Protein AF-A0A3C1EPH9-F1 (afdb_monomer)

Solvent-accessible surface area (backbone atoms only — not comparable to full-atom values): 6614 Å² total; per-residue (Å²): 134,84,78,83,72,82,82,83,79,85,86,79,58,67,47,64,34,91,86,79,62,53,73,43,77,53,80,91,59,77,86,63,61,46,35,92,87,78,64,47,73,52,82,51,62,32,87,90,77,71,41,77,42,61,72,45,70,49,76,48,63,92,49,97,90,42,81,47,76,48,77,45,72,44,58,44,31,92,86,78,63,44,75,65,55,78,83,78,80,74,92,79,80,84,132

Secondary structure (DSSP, 8-state):
----PPP------EEEPTTT--EEE--SS---SB-TTT-PBPPPB-TTT-PBPPEEEEEE-SSTT--EEEEEE-SB-TTT--BSS-----S----

Foldseek 3Di:
DDDDDPDDDDDWDWDADPPPRDTDTDPPDDDDQADPPPRHGDWDADPVPRHTWDKDWDWDDPDDPDIDIDIDTDCARPPPRDGPDDPPPPPDDDD

pLDDT: mean 72.47, std 13.61, range [34.22, 90.69]

Mean predicted aligned error: 12.51 Å

Sequence (95 aa):
MAKNKPVRYQLKVDVQCGACGTLTHLQGEDFPKFCPCCGAIMERYCLACQKRADMFFEEWWPEEGECVRTYTPAKRCSRCNALLEEPQEHPGYQH

Radius of gyration: 18.58 Å; Cα contacts (8 Å, |Δi|>4): 111; chains: 1; bounding box: 32×39×66 Å

Structure (mmCIF, N/CA/C/O backbone):
data_AF-A0A3C1EPH9-F1
#
_entry.id   AF-A0A3C1EPH9-F1
#
loop_
_atom_site.group_PDB
_atom_site.id
_atom_site.type_symbol
_atom_site.label_atom_id
_atom_site.label_alt_id
_atom_site.label_comp_id
_atom_site.label_asym_id
_atom_site.label_entity_id
_atom_site.label_seq_id
_atom_site.pdbx_PDB_ins_code
_atom_site.Cartn_x
_atom_site.Cartn_y
_atom_site.Cartn_z
_atom_site.occupancy
_atom_site.B_iso_or_equiv
_atom_site.auth_seq_id
_atom_site.auth_comp_id
_atom_site.auth_asym_id
_atom_site.auth_atom_id
_atom_site.pdbx_PDB_model_num
ATOM 1 N N . MET A 1 1 ? -9.755 27.683 38.165 1.00 46.81 1 MET A N 1
ATOM 2 C CA . MET A 1 1 ? -10.184 26.536 37.334 1.00 46.81 1 MET A CA 1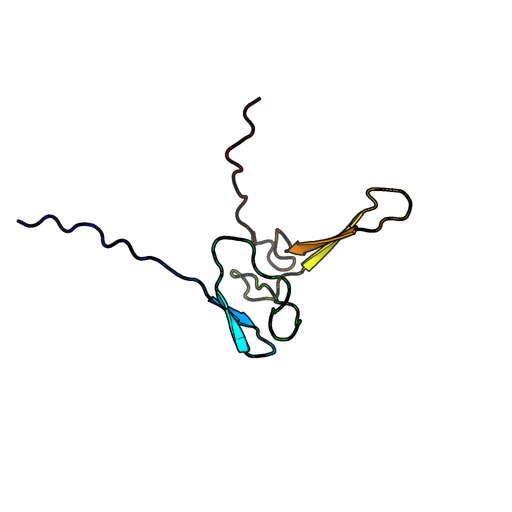
ATOM 3 C C . MET A 1 1 ? -9.283 26.470 36.108 1.00 46.81 1 MET A C 1
ATOM 5 O O . MET A 1 1 ? -9.407 27.312 35.226 1.00 46.81 1 MET A O 1
ATOM 9 N N . ALA A 1 2 ? -8.297 25.569 36.102 1.00 53.78 2 ALA A N 1
ATOM 10 C CA . ALA A 1 2 ? -7.370 25.428 34.981 1.00 53.78 2 ALA A CA 1
ATOM 11 C C . ALA A 1 2 ? -8.106 24.777 33.801 1.00 53.78 2 ALA A C 1
ATOM 13 O O . ALA A 1 2 ? -8.619 23.668 33.917 1.00 53.78 2 ALA A O 1
ATOM 14 N N . LYS A 1 3 ? -8.207 25.498 32.681 1.00 59.28 3 LYS A N 1
ATOM 15 C CA . LYS A 1 3 ? -8.783 24.990 31.433 1.00 59.28 3 LYS A CA 1
ATOM 16 C C . LYS A 1 3 ? -7.889 23.849 30.932 1.00 59.28 3 LYS A C 1
ATOM 18 O O . LYS A 1 3 ? -6.734 24.103 30.596 1.00 59.28 3 LYS A O 1
ATOM 23 N N . ASN A 1 4 ? -8.406 22.619 30.901 1.00 66.50 4 ASN A N 1
ATOM 24 C CA . ASN A 1 4 ? -7.730 21.467 30.300 1.00 66.50 4 ASN A CA 1
ATOM 25 C C . ASN A 1 4 ? -7.404 21.792 28.835 1.00 66.50 4 ASN A C 1
ATOM 27 O O . ASN A 1 4 ? -8.300 21.839 27.992 1.00 66.50 4 ASN A O 1
ATOM 31 N N . LYS A 1 5 ? -6.130 22.066 28.528 1.00 69.81 5 LYS A N 1
ATOM 32 C CA . LYS A 1 5 ? -5.670 22.152 27.138 1.00 69.81 5 LYS A CA 1
ATOM 33 C C . LYS A 1 5 ? -5.750 20.747 26.530 1.00 69.81 5 LYS A C 1
ATOM 35 O O . LYS A 1 5 ? -5.289 19.808 27.178 1.00 69.81 5 LYS A O 1
ATOM 40 N N . PRO A 1 6 ? -6.296 20.586 25.312 1.00 67.44 6 PRO A N 1
ATOM 41 C CA . PRO A 1 6 ? -6.301 19.293 24.646 1.00 67.44 6 PRO A CA 1
ATOM 42 C C . PRO A 1 6 ? -4.855 18.840 24.431 1.00 67.44 6 PRO A C 1
ATOM 44 O O . PRO A 1 6 ? -4.043 19.569 23.853 1.00 67.44 6 PRO A O 1
ATOM 47 N N . VAL A 1 7 ? -4.530 17.651 24.936 1.00 78.19 7 VAL A N 1
ATOM 48 C CA . VAL A 1 7 ? -3.223 17.022 24.740 1.00 78.19 7 VAL A CA 1
ATOM 49 C C . VAL A 1 7 ? -3.089 16.706 23.253 1.00 78.19 7 VAL A C 1
ATOM 51 O O . VAL A 1 7 ? -3.899 15.970 22.693 1.00 78.19 7 VAL A O 1
ATOM 54 N N . ARG A 1 8 ? -2.095 17.303 22.589 1.00 75.75 8 ARG A N 1
ATOM 55 C CA . ARG A 1 8 ? -1.752 16.958 21.206 1.00 75.75 8 ARG A CA 1
ATOM 56 C C . ARG A 1 8 ? -0.811 15.759 21.241 1.00 75.75 8 ARG A C 1
ATOM 58 O O . ARG A 1 8 ? 0.300 15.877 21.749 1.00 75.75 8 ARG A O 1
ATOM 65 N N . TYR A 1 9 ? -1.257 14.625 20.714 1.00 75.00 9 TYR A N 1
ATOM 66 C CA . TYR A 1 9 ? -0.426 13.435 20.542 1.00 75.00 9 TYR A CA 1
ATOM 67 C C . TYR A 1 9 ? 0.196 13.442 19.146 1.00 75.00 9 TYR A C 1
ATOM 69 O O . TYR A 1 9 ? -0.493 13.718 18.165 1.00 75.00 9 TYR A O 1
ATOM 77 N N . GLN A 1 10 ? 1.488 13.128 19.052 1.00 66.50 10 GLN A N 1
ATOM 78 C CA . GLN A 1 10 ? 2.144 12.853 17.776 1.00 66.50 10 GLN A CA 1
ATOM 79 C C . GLN A 1 10 ? 2.138 11.336 17.557 1.00 66.50 10 GLN A C 1
ATOM 81 O O . GLN A 1 10 ? 2.892 10.612 18.203 1.00 66.50 10 GLN A O 1
ATOM 86 N N . LEU A 1 11 ? 1.254 10.855 16.681 1.00 62.91 11 LEU A N 1
ATOM 87 C CA . LEU A 1 11 ? 1.221 9.454 16.259 1.00 62.91 11 LEU A CA 1
ATOM 88 C C . LEU A 1 11 ? 2.336 9.214 15.236 1.00 62.91 11 LEU A C 1
ATOM 90 O O . LEU A 1 11 ? 2.410 9.911 14.226 1.00 62.91 11 LEU A O 1
ATOM 94 N N . LYS A 1 12 ? 3.200 8.232 15.504 1.00 63.41 12 LYS A N 1
ATOM 95 C CA . LYS A 1 12 ? 4.154 7.688 14.532 1.00 63.41 12 LYS A CA 1
ATOM 96 C C . LYS A 1 12 ? 3.652 6.313 14.109 1.00 63.41 12 LYS A C 1
ATOM 98 O O . LYS A 1 12 ? 3.315 5.505 14.973 1.00 63.41 12 LYS A O 1
ATOM 103 N N . VAL A 1 13 ? 3.551 6.085 12.803 1.00 69.62 13 VAL A N 1
ATOM 104 C CA . VAL A 1 13 ? 3.116 4.805 12.237 1.00 69.62 13 VAL A CA 1
ATOM 105 C C . VAL A 1 13 ? 4.338 4.097 11.672 1.00 69.62 13 VAL A C 1
ATOM 107 O O . VAL A 1 13 ? 4.982 4.597 10.748 1.00 69.62 13 VAL A O 1
ATOM 110 N N . ASP A 1 14 ? 4.626 2.926 12.230 1.00 75.81 14 ASP A N 1
ATOM 111 C CA . ASP A 1 14 ? 5.735 2.082 11.807 1.00 75.81 14 ASP A CA 1
ATOM 112 C C . ASP A 1 14 ? 5.192 0.911 11.000 1.00 75.81 14 ASP A C 1
ATOM 114 O O . ASP A 1 14 ? 4.229 0.250 11.394 1.00 75.81 14 ASP A O 1
ATOM 118 N N . VAL A 1 15 ? 5.816 0.649 9.858 1.00 76.38 15 VAL A N 1
ATOM 119 C CA . VAL A 1 15 ? 5.461 -0.470 8.991 1.00 76.38 15 VAL A CA 1
ATOM 120 C C . VAL A 1 15 ? 6.443 -1.601 9.229 1.00 76.38 15 VAL A C 1
ATOM 122 O O . VAL A 1 15 ? 7.648 -1.436 9.051 1.00 76.38 15 VAL A O 1
ATOM 125 N N . GLN A 1 16 ? 5.927 -2.769 9.594 1.00 79.62 16 GLN A N 1
ATOM 126 C CA . GLN A 1 16 ? 6.732 -3.971 9.752 1.00 79.62 16 GLN A CA 1
ATOM 127 C C . GLN A 1 16 ? 6.763 -4.787 8.460 1.00 79.62 16 GLN A C 1
ATOM 129 O O . GLN A 1 16 ? 5.722 -5.102 7.884 1.00 79.62 16 GLN A O 1
ATOM 134 N N . CYS A 1 17 ? 7.957 -5.175 8.016 1.00 80.25 17 CYS A N 1
ATOM 135 C CA . CYS A 1 17 ? 8.107 -6.132 6.929 1.00 80.25 17 CYS A CA 1
ATOM 136 C C . CYS A 1 17 ? 7.701 -7.535 7.391 1.00 80.25 17 CYS A C 1
ATOM 138 O O . CYS A 1 17 ? 8.299 -8.080 8.316 1.00 80.25 17 CYS A O 1
ATOM 140 N N . GLY A 1 18 ? 6.742 -8.156 6.701 1.00 76.75 18 GLY A N 1
ATOM 141 C CA . GLY A 1 18 ? 6.324 -9.533 6.984 1.00 76.75 18 GLY A CA 1
ATOM 142 C C . GLY A 1 18 ? 7.380 -10.603 6.669 1.00 76.75 18 GLY A C 1
ATOM 143 O O . GLY A 1 18 ? 7.242 -11.727 7.136 1.00 76.75 18 GLY A O 1
ATOM 144 N N . ALA A 1 19 ? 8.427 -10.273 5.900 1.00 82.12 19 ALA A N 1
ATOM 145 C CA . ALA A 1 19 ? 9.480 -11.216 5.517 1.00 82.12 19 ALA A CA 1
ATOM 146 C C . ALA A 1 19 ? 10.675 -11.210 6.485 1.00 82.12 19 ALA A C 1
ATOM 148 O O . ALA A 1 19 ? 11.069 -12.261 6.978 1.00 82.12 19 ALA A O 1
ATOM 149 N N . CYS A 1 20 ? 11.259 -10.038 6.763 1.00 85.69 20 CYS A N 1
ATOM 150 C CA . CYS A 1 20 ? 12.452 -9.917 7.616 1.00 85.69 20 CYS A CA 1
ATOM 151 C C . CYS A 1 20 ? 12.184 -9.284 8.989 1.00 85.69 20 CYS A C 1
ATOM 153 O O . CYS A 1 20 ? 13.104 -9.154 9.791 1.00 85.69 20 CYS A O 1
ATOM 155 N N . GLY A 1 21 ? 10.951 -8.848 9.267 1.00 80.69 21 GLY A N 1
ATOM 156 C CA . GLY A 1 21 ? 10.569 -8.246 10.545 1.00 80.69 21 GLY A CA 1
ATOM 157 C C . GLY A 1 21 ? 11.048 -6.808 10.761 1.00 80.69 21 GLY A C 1
ATOM 158 O O . GLY A 1 21 ? 10.702 -6.220 11.784 1.00 80.69 21 GLY A O 1
ATOM 159 N N . THR A 1 22 ? 11.805 -6.222 9.826 1.00 84.19 22 THR A N 1
ATOM 160 C CA . THR A 1 22 ? 12.296 -4.839 9.925 1.00 84.19 22 THR A CA 1
ATOM 161 C C . THR A 1 22 ? 11.145 -3.845 10.029 1.00 84.19 22 THR A C 1
ATOM 163 O O . THR A 1 22 ? 10.202 -3.896 9.238 1.00 84.19 22 THR A O 1
ATOM 166 N N . LEU A 1 23 ? 11.265 -2.910 10.972 1.00 81.38 23 LEU A N 1
ATOM 167 C CA . LEU A 1 23 ? 10.363 -1.774 11.130 1.00 81.38 23 LEU A CA 1
ATOM 168 C C . LEU A 1 23 ? 10.866 -0.589 10.303 1.00 81.38 23 LEU A C 1
ATOM 170 O O . LEU A 1 23 ? 12.042 -0.236 10.362 1.00 81.38 23 LEU A O 1
ATOM 174 N N . THR A 1 24 ? 9.971 0.015 9.528 1.00 77.81 24 THR A N 1
ATOM 175 C CA . THR A 1 24 ? 10.237 1.201 8.709 1.00 77.81 24 THR A CA 1
ATOM 176 C C . THR A 1 24 ? 9.320 2.327 9.169 1.00 77.81 24 THR A C 1
ATOM 178 O O . THR A 1 24 ? 8.099 2.181 9.139 1.00 77.81 24 THR A O 1
ATOM 181 N N . HIS A 1 25 ? 9.903 3.441 9.607 1.00 74.19 25 HIS A N 1
ATOM 182 C CA . HIS A 1 25 ? 9.155 4.621 10.038 1.00 74.19 25 HIS A CA 1
ATOM 183 C C . HIS A 1 25 ? 8.616 5.377 8.819 1.00 74.19 25 HIS A C 1
ATOM 185 O O . HIS A 1 25 ? 9.403 5.822 7.982 1.00 74.19 25 HIS A O 1
ATOM 191 N N . LEU A 1 26 ? 7.297 5.569 8.731 1.00 69.12 26 LEU A N 1
ATOM 192 C CA . LEU A 1 26 ? 6.708 6.429 7.703 1.00 69.12 26 LEU A CA 1
ATOM 193 C C . LEU A 1 26 ? 6.818 7.891 8.141 1.00 69.12 26 LEU A C 1
ATOM 195 O O . LEU A 1 26 ? 6.116 8.333 9.052 1.00 69.12 26 LEU A O 1
ATOM 199 N N . GLN A 1 27 ? 7.694 8.658 7.493 1.00 58.72 27 GLN A N 1
ATOM 200 C CA . GLN A 1 27 ? 7.740 10.112 7.654 1.00 58.72 27 GLN A CA 1
ATOM 201 C C . GLN A 1 27 ? 6.837 10.778 6.614 1.00 58.72 27 GLN A C 1
ATOM 203 O O . GLN A 1 27 ? 7.318 11.357 5.653 1.00 58.72 27 GLN A O 1
ATOM 208 N N . GLY A 1 28 ? 5.519 10.674 6.800 1.00 57.84 28 GLY A N 1
ATOM 209 C CA . GLY A 1 28 ? 4.533 11.491 6.079 1.00 57.84 28 GLY A CA 1
ATOM 210 C C . GLY A 1 28 ? 4.344 11.223 4.581 1.00 57.84 28 GLY A C 1
ATOM 211 O O . GLY A 1 28 ? 3.360 11.711 4.038 1.00 57.84 28 GLY A O 1
ATOM 212 N N . GLU A 1 29 ? 5.202 10.436 3.932 1.00 55.19 29 GLU A N 1
ATOM 213 C CA . GLU A 1 29 ? 5.117 10.146 2.497 1.00 55.19 29 GLU A CA 1
ATOM 214 C C . GLU A 1 29 ? 5.099 8.639 2.208 1.00 55.19 29 GLU A C 1
ATOM 216 O O . GLU A 1 29 ? 5.645 7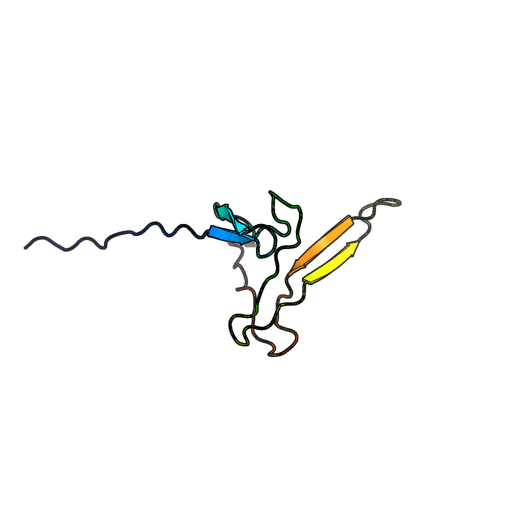.837 2.968 1.00 55.19 29 GLU A O 1
ATOM 221 N N . ASP A 1 30 ? 4.368 8.316 1.139 1.00 63.75 30 ASP A N 1
ATOM 222 C CA . ASP A 1 30 ? 4.020 7.036 0.514 1.00 63.75 30 ASP A CA 1
ATOM 223 C C . ASP A 1 30 ? 4.507 5.728 1.161 1.00 63.75 30 ASP A C 1
ATOM 225 O O . ASP A 1 30 ? 5.688 5.484 1.405 1.00 63.75 30 ASP A O 1
ATOM 229 N N . PHE A 1 31 ? 3.562 4.797 1.340 1.00 69.12 31 PHE A N 1
ATOM 230 C CA . PHE A 1 31 ? 3.838 3.451 1.842 1.00 69.12 31 PHE A CA 1
ATOM 231 C C . PHE A 1 31 ? 4.932 2.755 1.000 1.00 69.12 31 PHE A C 1
ATOM 233 O O . PHE A 1 31 ? 4.762 2.610 -0.218 1.00 69.12 31 PHE A O 1
ATOM 240 N N . PRO A 1 32 ? 6.040 2.286 1.610 1.00 73.06 32 PRO A N 1
ATOM 241 C CA . PRO A 1 32 ? 7.167 1.737 0.876 1.00 73.06 32 PRO A CA 1
ATOM 242 C C . PRO A 1 32 ? 6.743 0.451 0.177 1.00 73.06 32 PRO A C 1
ATOM 244 O O . PRO A 1 32 ? 6.261 -0.485 0.809 1.00 73.06 32 PRO A O 1
ATOM 247 N N . LYS A 1 33 ? 6.949 0.391 -1.142 1.00 73.75 33 LYS A N 1
ATOM 248 C CA . LYS A 1 33 ? 6.615 -0.785 -1.967 1.00 73.75 33 LYS A CA 1
ATOM 249 C C . LYS A 1 33 ? 7.495 -1.991 -1.650 1.00 73.75 33 LYS A C 1
ATOM 251 O O . LYS A 1 33 ? 7.044 -3.129 -1.748 1.00 73.75 33 LYS A O 1
ATOM 256 N N . PHE A 1 34 ? 8.743 -1.738 -1.270 1.00 79.75 34 PHE A N 1
ATOM 257 C CA . PHE A 1 34 ? 9.734 -2.757 -0.954 1.00 79.75 34 PHE A CA 1
ATOM 258 C C . PHE A 1 34 ? 10.331 -2.486 0.418 1.00 79.75 34 PHE A C 1
ATOM 260 O O . PHE A 1 34 ? 10.531 -1.336 0.809 1.00 79.75 34 PHE A O 1
ATOM 267 N N . CYS A 1 35 ? 10.635 -3.554 1.144 1.00 81.94 35 CYS A N 1
ATOM 268 C CA . CYS A 1 35 ? 11.349 -3.458 2.398 1.00 81.94 35 CYS A CA 1
ATOM 269 C C . CYS A 1 35 ? 12.773 -2.938 2.138 1.00 81.94 35 CYS A C 1
ATOM 271 O O . CYS A 1 35 ? 13.515 -3.585 1.396 1.00 81.94 35 CYS A O 1
ATOM 273 N N . PRO A 1 36 ? 13.205 -1.845 2.792 1.00 80.06 36 PRO A N 1
ATOM 274 C CA . PRO A 1 36 ? 14.547 -1.297 2.598 1.00 80.06 36 PRO A CA 1
ATOM 275 C C . PRO A 1 36 ? 15.659 -2.215 3.131 1.00 80.06 36 PRO A C 1
ATOM 277 O O . PRO A 1 36 ? 16.819 -2.033 2.782 1.00 80.06 36 PRO A O 1
ATOM 280 N N . CYS A 1 37 ? 15.325 -3.196 3.976 1.00 83.00 37 CYS A N 1
ATOM 281 C CA . CYS A 1 37 ? 16.297 -4.130 4.540 1.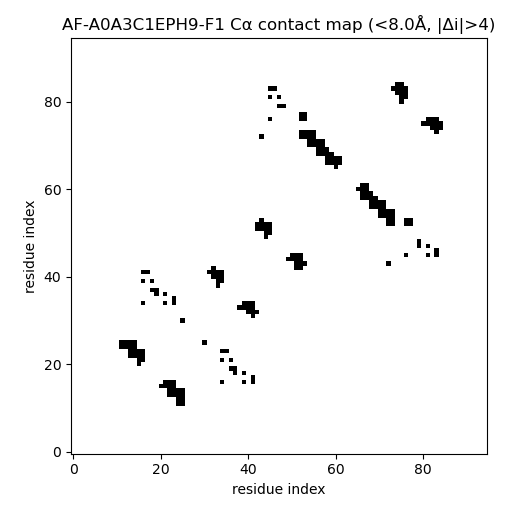00 83.00 37 CYS A CA 1
ATOM 282 C C . CYS A 1 37 ? 16.494 -5.384 3.679 1.00 83.00 37 CYS A C 1
ATOM 284 O O . CYS A 1 37 ? 17.631 -5.761 3.416 1.00 83.00 37 CYS A O 1
ATOM 286 N N . CYS A 1 38 ? 15.412 -6.039 3.246 1.00 85.00 38 CYS A N 1
ATOM 287 C CA . CYS A 1 38 ? 15.500 -7.330 2.550 1.00 85.00 38 CYS A CA 1
ATOM 288 C C . CYS A 1 38 ? 15.029 -7.305 1.090 1.00 85.00 38 CYS A C 1
ATOM 290 O O . CYS A 1 38 ? 15.084 -8.332 0.421 1.00 85.00 38 CYS A O 1
ATOM 292 N N . GLY A 1 39 ? 14.515 -6.175 0.597 1.00 81.75 39 GLY A N 1
ATOM 293 C CA . GLY A 1 39 ? 13.976 -6.055 -0.761 1.00 81.75 39 GLY A CA 1
ATOM 294 C C . GLY A 1 39 ? 12.646 -6.782 -0.994 1.00 81.75 39 GLY A C 1
ATOM 295 O O . GLY A 1 39 ? 12.118 -6.729 -2.102 1.00 81.75 39 GLY A O 1
ATOM 296 N N . ALA A 1 40 ? 12.073 -7.441 0.020 1.00 80.00 40 ALA A N 1
ATOM 297 C CA . ALA A 1 40 ? 10.775 -8.097 -0.107 1.00 80.00 40 ALA A CA 1
ATOM 298 C C . ALA A 1 40 ? 9.666 -7.082 -0.410 1.00 80.00 40 ALA A C 1
ATOM 300 O O . ALA A 1 40 ? 9.667 -5.968 0.120 1.00 80.00 40 ALA A O 1
ATOM 301 N N . ILE A 1 41 ? 8.698 -7.485 -1.232 1.00 76.06 41 ILE A N 1
ATOM 302 C CA . ILE A 1 41 ? 7.523 -6.665 -1.536 1.00 76.06 41 ILE A CA 1
ATOM 303 C C . ILE A 1 41 ? 6.695 -6.493 -0.263 1.00 76.06 41 ILE A C 1
ATOM 305 O O . ILE A 1 41 ? 6.355 -7.465 0.413 1.00 76.06 41 ILE A O 1
ATOM 309 N N . MET A 1 42 ? 6.354 -5.248 0.046 1.00 75.56 42 MET A N 1
ATOM 310 C CA . MET A 1 42 ? 5.444 -4.919 1.131 1.00 75.56 42 MET A CA 1
ATOM 311 C C . MET A 1 42 ? 4.013 -5.091 0.632 1.00 75.56 42 MET A C 1
ATOM 313 O O . MET A 1 42 ? 3.598 -4.491 -0.359 1.00 75.56 42 MET A O 1
ATOM 317 N N . GLU A 1 43 ? 3.255 -5.945 1.308 1.00 73.12 43 GLU A N 1
ATOM 318 C CA . GLU A 1 43 ? 1.889 -6.264 0.915 1.00 73.12 43 GLU A CA 1
ATOM 319 C C . GLU A 1 43 ? 0.893 -5.373 1.652 1.00 73.12 43 GLU A C 1
ATOM 321 O O . GLU A 1 43 ? 0.982 -5.173 2.864 1.00 73.12 43 GLU A O 1
ATOM 326 N N . ARG A 1 44 ? -0.097 -4.864 0.919 1.00 73.88 44 ARG A N 1
ATOM 327 C CA . ARG A 1 44 ? -1.220 -4.121 1.488 1.00 73.88 44 ARG A CA 1
ATOM 328 C C . ARG A 1 44 ? -2.399 -5.065 1.701 1.00 73.88 44 ARG A C 1
ATOM 330 O O . ARG A 1 44 ? -2.614 -5.988 0.919 1.00 73.88 44 ARG A O 1
ATOM 337 N N . TYR A 1 45 ? -3.189 -4.820 2.740 1.00 77.44 45 TYR A N 1
ATOM 338 C CA . TYR A 1 45 ? -4.386 -5.599 3.057 1.00 77.44 45 TYR A CA 1
ATOM 339 C C . TYR A 1 45 ? -5.615 -4.691 3.057 1.00 77.44 45 TYR A C 1
ATOM 341 O O . TYR A 1 45 ? -5.557 -3.537 3.478 1.00 77.44 45 TYR A O 1
ATOM 349 N N . CYS A 1 46 ? -6.743 -5.213 2.583 1.00 79.88 46 CYS A N 1
ATOM 350 C CA . CYS A 1 46 ? -8.028 -4.543 2.696 1.00 79.88 46 CYS A CA 1
ATOM 351 C C . CYS A 1 46 ? -8.490 -4.578 4.153 1.00 79.88 46 CYS A C 1
ATOM 353 O O . CYS A 1 46 ? -8.709 -5.658 4.688 1.00 79.88 46 CYS A O 1
ATOM 355 N N . LEU A 1 47 ? -8.705 -3.425 4.785 1.00 81.94 47 LEU A N 1
ATOM 356 C CA . LEU A 1 47 ? -9.155 -3.383 6.182 1.00 81.94 47 LEU A CA 1
ATOM 357 C C . LEU A 1 47 ? -10.588 -3.909 6.371 1.00 81.94 47 LEU A C 1
ATOM 359 O O . LEU A 1 47 ? -10.916 -4.409 7.441 1.00 81.94 47 LEU A O 1
ATOM 363 N N . ALA A 1 48 ? -11.423 -3.859 5.326 1.00 84.44 48 ALA A N 1
ATOM 364 C CA . ALA A 1 48 ? -12.801 -4.343 5.390 1.00 84.44 48 ALA A CA 1
ATOM 365 C C . ALA A 1 48 ? -12.900 -5.879 5.387 1.00 84.44 48 ALA A C 1
ATOM 367 O O . ALA A 1 48 ? -13.682 -6.445 6.142 1.00 84.44 48 ALA A O 1
ATOM 368 N N . CYS A 1 49 ? -12.125 -6.567 4.538 1.00 88.38 49 CYS A N 1
ATOM 369 C CA . CYS A 1 49 ? -12.188 -8.033 4.415 1.00 88.38 49 CYS A CA 1
ATOM 370 C C . CYS A 1 49 ? -10.923 -8.769 4.886 1.00 88.38 49 CYS A C 1
ATOM 372 O O . CYS A 1 49 ? -10.874 -9.998 4.835 1.00 88.38 49 CYS A O 1
ATOM 374 N N . GLN A 1 50 ? -9.896 -8.030 5.313 1.00 83.19 50 GLN A N 1
ATOM 375 C CA . GLN A 1 50 ? -8.595 -8.526 5.783 1.00 83.19 50 GLN A CA 1
ATOM 376 C C . GLN A 1 50 ? -7.880 -9.443 4.781 1.00 83.19 50 GLN A C 1
ATOM 378 O O . GLN A 1 50 ? -7.039 -10.265 5.141 1.00 83.19 50 GLN A O 1
ATOM 383 N N . LYS A 1 51 ? -8.216 -9.327 3.493 1.00 82.25 51 LYS A N 1
ATOM 384 C CA . LYS A 1 51 ? -7.533 -10.035 2.409 1.00 82.25 51 LYS A CA 1
ATOM 385 C C . LYS A 1 51 ? -6.496 -9.126 1.770 1.00 82.25 51 LYS A C 1
ATOM 387 O O . LYS A 1 51 ? -6.670 -7.908 1.744 1.00 82.25 51 LYS A O 1
ATOM 392 N N . ARG A 1 52 ? -5.436 -9.737 1.241 1.00 79.12 52 ARG A N 1
ATOM 393 C CA . ARG A 1 52 ? -4.395 -9.043 0.483 1.00 79.12 52 ARG A CA 1
ATOM 394 C C . ARG A 1 52 ? -5.034 -8.221 -0.640 1.00 79.12 52 ARG A C 1
ATOM 396 O O . ARG A 1 52 ? -5.883 -8.732 -1.371 1.00 79.12 52 ARG A O 1
ATOM 403 N N . ALA A 1 53 ? -4.658 -6.952 -0.714 1.00 79.00 53 ALA A N 1
ATOM 404 C CA . ALA A 1 53 ? -5.009 -6.062 -1.802 1.00 79.00 53 ALA A CA 1
ATOM 405 C C . ALA A 1 53 ? -4.084 -6.334 -2.989 1.00 79.00 53 ALA A C 1
ATOM 407 O O . ALA A 1 53 ? -2.879 -6.537 -2.812 1.00 79.00 53 ALA A O 1
ATOM 408 N N . ASP A 1 54 ? -4.658 -6.337 -4.186 1.00 76.12 54 ASP A N 1
ATOM 409 C CA . ASP A 1 54 ? -3.879 -6.493 -5.406 1.00 76.12 54 ASP A CA 1
ATOM 410 C C . ASP A 1 54 ? -3.015 -5.247 -5.644 1.00 76.12 54 ASP A C 1
ATOM 412 O O . ASP A 1 54 ? -3.374 -4.123 -5.279 1.00 76.12 54 ASP A O 1
ATOM 416 N N . MET A 1 55 ? -1.855 -5.468 -6.255 1.00 71.94 55 MET A N 1
ATOM 417 C CA . MET A 1 55 ? -0.980 -4.416 -6.758 1.00 71.94 55 MET A CA 1
ATOM 418 C C . MET A 1 55 ? -1.048 -4.473 -8.275 1.00 71.94 55 MET A C 1
ATOM 420 O O . MET A 1 55 ? -0.861 -5.543 -8.859 1.00 71.94 55 MET A O 1
ATOM 424 N N . PHE A 1 56 ? -1.297 -3.334 -8.904 1.00 70.69 56 PHE A N 1
ATOM 425 C CA . PHE A 1 56 ? -1.252 -3.221 -10.351 1.00 70.69 56 PHE A CA 1
ATOM 426 C C . PHE A 1 56 ? 0.067 -2.583 -10.765 1.00 70.69 56 PHE A C 1
ATOM 428 O O . PHE A 1 56 ? 0.733 -1.902 -9.980 1.00 70.69 56 PHE A O 1
ATOM 435 N N . PHE A 1 57 ? 0.472 -2.851 -11.998 1.00 71.69 57 PHE A N 1
ATOM 436 C CA . PHE A 1 57 ? 1.541 -2.106 -12.629 1.00 71.69 57 PHE A CA 1
ATOM 437 C C . PHE A 1 57 ? 0.988 -1.463 -13.889 1.00 71.69 57 PHE A C 1
ATOM 439 O O . PHE A 1 57 ? 0.250 -2.100 -14.639 1.00 71.69 57 PHE A O 1
ATOM 446 N N . GLU A 1 58 ? 1.347 -0.209 -14.093 1.00 72.31 58 GLU A N 1
ATOM 447 C CA . GLU A 1 58 ? 1.164 0.481 -15.354 1.00 72.31 58 GLU A CA 1
ATOM 448 C C . GLU A 1 58 ? 2.518 0.501 -16.054 1.00 72.31 58 GLU A C 1
ATOM 450 O O . GLU A 1 58 ? 3.551 0.827 -15.464 1.00 72.31 58 GLU A O 1
ATOM 455 N N . GLU A 1 59 ? 2.508 0.063 -17.305 1.00 81.81 59 GLU A N 1
ATOM 456 C CA . GLU A 1 59 ? 3.665 0.082 -18.183 1.00 81.81 59 GLU A CA 1
ATOM 457 C C . GLU A 1 59 ? 3.377 1.094 -19.283 1.00 81.81 59 GLU A C 1
ATOM 459 O O . GLU A 1 59 ? 2.325 1.038 -19.925 1.00 81.81 59 GLU A O 1
ATOM 464 N N . TRP A 1 60 ? 4.276 2.056 -19.454 1.00 79.25 60 TRP A N 1
ATOM 465 C CA . TRP A 1 60 ? 4.135 3.096 -20.461 1.00 79.25 60 TRP A CA 1
ATOM 466 C C . TRP A 1 60 ? 5.502 3.483 -21.026 1.00 79.25 60 TRP A C 1
ATOM 468 O O . TRP A 1 60 ? 6.535 3.298 -20.378 1.00 79.25 60 TRP A O 1
ATOM 478 N N . TRP A 1 61 ? 5.491 3.999 -22.255 1.00 90.69 61 TRP A N 1
ATOM 479 C CA . TRP A 1 61 ? 6.684 4.426 -22.983 1.00 90.69 61 TRP A CA 1
ATOM 480 C C . TRP A 1 61 ? 6.676 5.952 -23.115 1.00 90.69 61 TRP A C 1
ATOM 482 O O . TRP A 1 61 ? 5.881 6.468 -23.905 1.00 90.69 61 TRP A O 1
ATOM 492 N N . PRO A 1 62 ? 7.495 6.681 -22.331 1.00 84.38 62 PRO A N 1
ATOM 493 C CA . PRO A 1 62 ? 7.635 8.129 -22.471 1.00 84.38 62 PRO A CA 1
ATOM 494 C C . PRO A 1 62 ? 8.256 8.506 -23.814 1.00 84.38 62 PRO A C 1
ATOM 496 O O . PRO A 1 62 ? 7.791 9.426 -24.483 1.00 84.38 62 PRO A O 1
ATOM 499 N N . GLU A 1 63 ? 9.287 7.759 -24.203 1.00 90.44 63 GLU A N 1
ATOM 500 C CA . GLU A 1 63 ? 10.067 7.945 -25.419 1.00 90.44 63 GLU A CA 1
ATOM 501 C C . GLU A 1 63 ? 10.294 6.598 -26.122 1.00 90.44 63 GLU A C 1
ATOM 503 O O . GLU A 1 63 ? 10.084 5.516 -25.559 1.00 90.44 63 GLU A O 1
ATOM 508 N N . GLU A 1 64 ? 10.716 6.648 -27.385 1.00 79.06 64 GLU A N 1
ATOM 509 C CA . GLU A 1 64 ?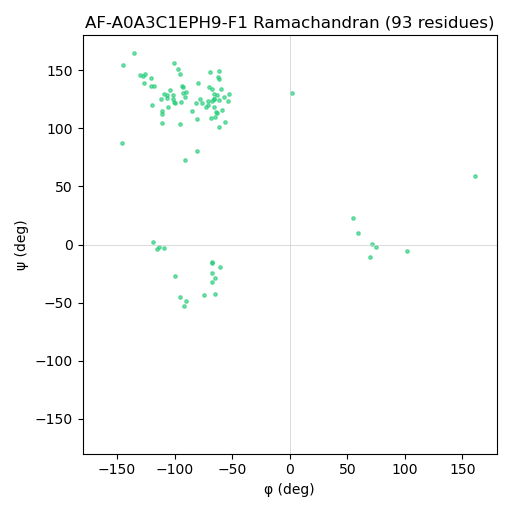 10.978 5.454 -28.184 1.00 79.06 64 GLU A CA 1
ATOM 510 C C . GLU A 1 64 ? 12.206 4.707 -27.633 1.00 79.06 64 GLU A C 1
ATOM 512 O O . GLU A 1 64 ? 13.340 5.167 -27.731 1.00 79.06 64 GLU A O 1
ATOM 517 N N . GLY A 1 65 ? 11.970 3.544 -27.019 1.00 82.31 65 GLY A N 1
ATOM 518 C CA . GLY A 1 65 ? 13.010 2.732 -26.375 1.00 82.31 65 GLY A CA 1
ATOM 519 C C . GLY A 1 65 ? 13.062 2.841 -24.848 1.00 82.31 65 GLY A C 1
ATOM 520 O O . GLY A 1 65 ? 13.776 2.061 -24.218 1.00 82.31 65 GLY A O 1
ATOM 521 N N . GLU A 1 66 ? 12.267 3.721 -24.238 1.00 80.38 66 GLU A N 1
ATOM 522 C CA . GLU A 1 66 ? 12.149 3.817 -22.782 1.00 80.38 66 GLU A CA 1
ATOM 523 C C . GLU A 1 66 ? 10.899 3.095 -22.286 1.00 80.38 66 GLU A C 1
ATOM 525 O O . GLU A 1 66 ? 9.792 3.446 -22.668 1.00 80.38 66 GLU A O 1
ATOM 530 N N . CYS A 1 67 ? 11.054 2.106 -21.405 1.00 83.31 67 CYS A N 1
ATOM 531 C CA . CYS A 1 67 ? 9.928 1.444 -20.748 1.00 83.31 67 CYS A CA 1
ATOM 532 C C . CYS A 1 67 ? 9.924 1.805 -19.262 1.00 83.31 67 CYS A C 1
ATOM 534 O O . CYS A 1 67 ? 10.838 1.430 -18.521 1.00 83.31 67 CYS A O 1
ATOM 536 N N . VAL A 1 68 ? 8.891 2.523 -18.820 1.00 79.88 68 VAL A N 1
ATOM 537 C CA . VAL A 1 68 ? 8.709 2.882 -17.414 1.00 79.88 68 VAL A CA 1
ATOM 538 C C . VAL A 1 68 ? 7.585 2.040 -16.827 1.00 79.88 68 VAL A C 1
ATOM 540 O O . VAL A 1 68 ? 6.462 2.023 -17.330 1.00 79.88 68 VAL A O 1
ATOM 543 N N . ARG A 1 69 ? 7.888 1.357 -15.718 1.00 75.56 69 ARG A N 1
ATOM 544 C CA . ARG A 1 69 ? 6.922 0.551 -14.968 1.00 75.56 69 ARG A CA 1
ATOM 545 C C . ARG A 1 69 ? 6.630 1.188 -13.619 1.00 75.56 69 ARG A C 1
ATOM 547 O O . ARG A 1 69 ? 7.481 1.202 -12.727 1.00 75.56 69 ARG A O 1
ATOM 554 N N . THR A 1 70 ? 5.413 1.680 -13.442 1.00 69.50 70 THR A N 1
ATOM 555 C CA . THR A 1 70 ? 4.933 2.221 -12.170 1.00 69.50 70 THR A CA 1
ATOM 556 C C . THR A 1 70 ? 4.052 1.186 -11.483 1.00 69.50 70 THR A C 1
ATOM 558 O O . THR A 1 70 ? 3.092 0.677 -12.043 1.00 69.50 70 THR A O 1
ATOM 561 N N . TYR A 1 71 ? 4.378 0.840 -10.240 1.00 68.56 71 TYR A N 1
ATOM 562 C CA . TYR A 1 71 ? 3.518 -0.016 -9.418 1.00 68.56 71 TYR A CA 1
ATOM 563 C C . TYR A 1 71 ? 2.561 0.857 -8.617 1.00 68.56 71 TYR A C 1
ATOM 565 O O . TYR A 1 71 ?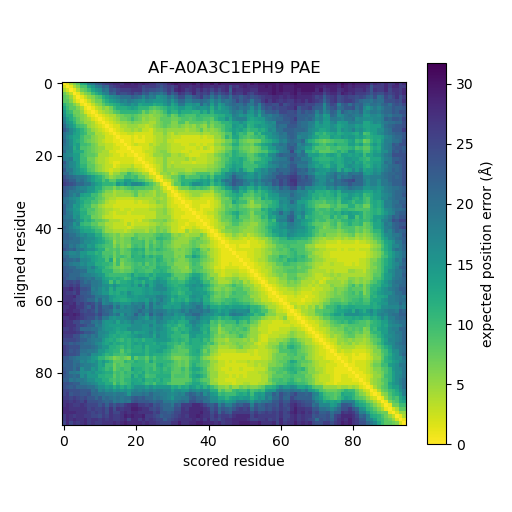 3.020 1.746 -7.899 1.00 68.56 71 TYR A O 1
ATOM 573 N N . THR A 1 72 ? 1.264 0.607 -8.690 1.00 69.06 72 THR A N 1
ATOM 574 C CA . THR A 1 72 ? 0.253 1.338 -7.921 1.00 69.06 72 THR A CA 1
ATOM 575 C C . THR A 1 72 ? -0.616 0.350 -7.144 1.00 69.06 72 THR A C 1
ATOM 577 O O . THR A 1 72 ? -0.946 -0.731 -7.644 1.00 69.06 72 THR A O 1
ATOM 580 N N . PRO A 1 73 ? -0.967 0.654 -5.883 1.00 68.00 73 PRO A N 1
ATOM 581 C CA . PRO A 1 73 ? -1.946 -0.145 -5.163 1.00 68.00 73 PRO A CA 1
ATOM 582 C C . PRO A 1 73 ? -3.297 -0.112 -5.877 1.00 68.00 73 PRO A C 1
ATOM 584 O O . PRO A 1 73 ? -3.677 0.896 -6.474 1.00 68.00 73 PRO A O 1
ATOM 587 N N . ALA A 1 74 ? -4.069 -1.192 -5.773 1.00 74.81 74 ALA A N 1
ATOM 588 C CA . ALA A 1 74 ? -5.464 -1.156 -6.178 1.00 74.81 74 ALA A CA 1
ATOM 589 C C . ALA A 1 74 ? -6.221 -0.060 -5.406 1.00 74.81 74 ALA A C 1
ATOM 591 O O . ALA A 1 74 ? -6.239 -0.065 -4.176 1.00 74.81 74 ALA A O 1
ATOM 592 N N . LYS A 1 75 ? -6.917 0.838 -6.116 1.00 81.38 75 LYS A N 1
ATOM 593 C CA . LYS A 1 75 ? -7.792 1.851 -5.487 1.00 81.38 75 LYS A CA 1
ATOM 594 C C . LYS A 1 75 ? -8.989 1.217 -4.768 1.00 81.38 75 LYS A C 1
ATOM 596 O O . LYS A 1 75 ? -9.517 1.771 -3.803 1.00 81.38 75 LYS A O 1
ATOM 601 N N . ARG A 1 76 ? -9.432 0.049 -5.244 1.00 83.94 76 ARG A N 1
ATOM 602 C CA . ARG A 1 76 ? -10.545 -0.732 -4.689 1.00 83.94 76 ARG A CA 1
ATOM 603 C C . ARG A 1 76 ? -10.140 -2.183 -4.493 1.00 83.94 76 ARG A C 1
ATOM 605 O O . ARG A 1 76 ? -9.393 -2.739 -5.291 1.00 83.94 76 ARG A O 1
ATOM 612 N N . CYS A 1 77 ? -10.666 -2.814 -3.450 1.00 84.88 77 CYS A N 1
ATOM 613 C CA . CYS A 1 77 ? -10.467 -4.238 -3.227 1.00 84.88 77 CYS A CA 1
ATOM 614 C C . CYS A 1 77 ? -11.185 -5.049 -4.313 1.00 84.88 77 CYS A C 1
ATOM 616 O O . CYS A 1 77 ? -12.403 -4.960 -4.435 1.00 84.88 77 CYS A O 1
ATOM 618 N N . SER A 1 78 ? -10.465 -5.907 -5.033 1.00 85.00 78 SER A N 1
ATOM 619 C CA . SER A 1 78 ? -11.033 -6.813 -6.046 1.00 85.00 78 SER A CA 1
ATOM 620 C C . SER A 1 78 ? -12.058 -7.812 -5.494 1.00 85.00 78 SER A C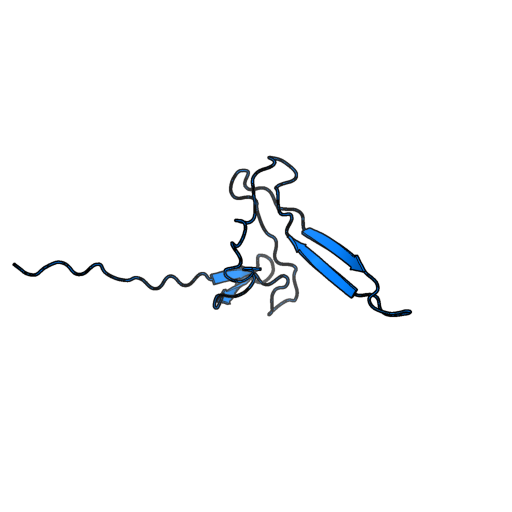 1
ATOM 622 O O . SER A 1 78 ? -12.852 -8.362 -6.249 1.00 85.00 78 SER A O 1
ATOM 624 N N . ARG A 1 79 ? -12.060 -8.049 -4.173 1.00 87.31 79 ARG A N 1
ATOM 625 C CA . ARG A 1 79 ? -12.940 -9.030 -3.516 1.00 87.31 79 ARG A CA 1
ATOM 626 C C . ARG A 1 79 ? -14.219 -8.429 -2.947 1.00 87.31 79 ARG A C 1
ATOM 628 O O . ARG A 1 79 ? -15.278 -9.024 -3.089 1.00 87.31 79 ARG A O 1
ATOM 635 N N . CYS A 1 80 ? -14.123 -7.293 -2.254 1.00 89.12 80 CYS A N 1
ATOM 636 C CA . CYS A 1 80 ? -15.268 -6.671 -1.572 1.00 89.12 80 CYS A CA 1
ATOM 637 C C . CYS A 1 80 ? -15.612 -5.269 -2.086 1.00 89.12 80 CYS A C 1
ATOM 639 O O . CYS A 1 80 ? -16.502 -4.623 -1.542 1.00 89.12 80 CYS A O 1
ATOM 641 N N . ASN A 1 81 ? -14.898 -4.779 -3.102 1.00 86.56 81 ASN A N 1
ATOM 642 C CA . ASN A 1 81 ? -15.079 -3.465 -3.722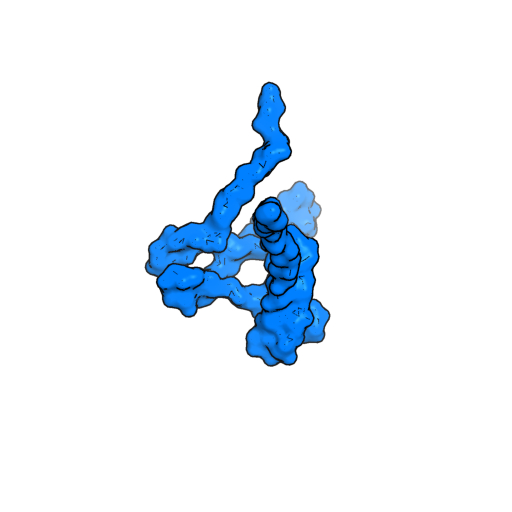 1.00 86.56 81 ASN A CA 1
ATOM 643 C C . ASN A 1 81 ? -14.917 -2.248 -2.781 1.00 86.56 81 ASN A C 1
ATOM 645 O O . ASN A 1 81 ? -15.196 -1.109 -3.171 1.00 86.56 81 ASN A O 1
ATOM 649 N N . ALA A 1 82 ? -14.437 -2.468 -1.552 1.00 85.44 82 ALA A N 1
ATOM 650 C CA . ALA A 1 82 ? -14.134 -1.407 -0.599 1.00 85.44 82 ALA A CA 1
ATOM 651 C C . ALA A 1 82 ? -13.039 -0.481 -1.145 1.00 85.44 82 ALA A C 1
ATOM 653 O O . ALA A 1 82 ? -12.088 -0.951 -1.777 1.00 85.44 82 ALA A O 1
ATOM 654 N N . LEU A 1 83 ? -13.169 0.822 -0.881 1.00 83.56 83 LEU A N 1
ATOM 655 C CA . LEU A 1 83 ? -12.115 1.801 -1.146 1.00 83.56 83 LEU A CA 1
ATOM 656 C C . LEU A 1 83 ? -10.893 1.464 -0.288 1.00 83.56 83 LEU A C 1
ATOM 658 O O . LEU A 1 83 ? -11.019 1.224 0.912 1.00 83.56 83 LEU A O 1
ATOM 662 N N . LEU A 1 84 ? -9.728 1.385 -0.927 1.00 76.00 84 LEU A N 1
ATOM 663 C CA . LEU A 1 84 ? -8.459 1.093 -0.259 1.00 76.00 84 LEU A CA 1
ATOM 664 C C . LEU A 1 84 ? -7.647 2.359 -0.004 1.00 76.00 84 LEU A C 1
ATOM 666 O O . LEU A 1 84 ? -6.882 2.389 0.956 1.00 76.00 84 LEU A O 1
ATOM 670 N N . GLU A 1 85 ? -7.839 3.385 -0.830 1.00 69.94 85 GLU A N 1
ATOM 671 C CA . GLU A 1 85 ? -7.278 4.724 -0.675 1.00 69.94 85 GLU A CA 1
ATOM 672 C C . GLU A 1 85 ? -8.414 5.728 -0.510 1.00 69.94 85 GLU A C 1
ATOM 674 O O . GLU A 1 85 ? -9.417 5.662 -1.228 1.00 69.94 85 GLU A O 1
ATOM 679 N N . GLU A 1 86 ? -8.258 6.650 0.438 1.00 59.28 86 GLU A N 1
ATOM 680 C CA . GLU A 1 86 ? -9.059 7.868 0.436 1.00 59.28 86 GLU A CA 1
ATOM 681 C C . GLU A 1 86 ? -8.599 8.730 -0.747 1.00 59.28 86 GLU A C 1
ATOM 683 O O . GLU A 1 86 ? -7.391 8.838 -0.982 1.00 59.28 86 GLU A O 1
ATOM 688 N N . PRO A 1 87 ? -9.523 9.314 -1.528 1.00 50.50 87 PRO A N 1
ATOM 689 C CA . PRO A 1 87 ? -9.141 10.274 -2.548 1.00 50.50 87 PRO A CA 1
ATOM 690 C C . PRO A 1 87 ? -8.409 11.425 -1.856 1.00 50.50 87 PRO A C 1
ATOM 692 O O . PRO A 1 87 ? -8.994 12.128 -1.036 1.00 50.50 87 PRO A O 1
ATOM 695 N N . GLN A 1 88 ? -7.125 11.602 -2.164 1.00 47.59 88 GLN A N 1
ATOM 696 C CA . GLN A 1 88 ? -6.428 12.816 -1.772 1.00 47.59 88 GLN A CA 1
ATOM 697 C C . GLN A 1 88 ? -7.089 13.972 -2.525 1.00 47.59 88 GLN A C 1
ATOM 699 O O . GLN A 1 88 ? -6.980 14.073 -3.748 1.00 47.59 88 GLN A O 1
ATOM 704 N N . GLU A 1 89 ? -7.820 14.827 -1.811 1.00 38.22 89 GLU A N 1
ATOM 705 C CA . GLU A 1 89 ? -8.168 16.145 -2.328 1.00 38.22 89 GLU A CA 1
ATOM 706 C C . GLU A 1 89 ? -6.848 16.887 -2.547 1.00 38.22 89 GLU A C 1
ATOM 708 O O . GLU A 1 89 ? -6.227 17.339 -1.591 1.00 38.22 89 GLU A O 1
ATOM 713 N N . HIS A 1 90 ? -6.374 16.966 -3.791 1.00 37.22 90 HIS A N 1
ATOM 714 C CA . HIS A 1 90 ? -5.252 17.831 -4.139 1.00 37.22 90 HIS A CA 1
ATOM 715 C C . HIS A 1 90 ? -5.673 19.287 -3.877 1.00 37.22 90 HIS A C 1
ATOM 717 O O . HIS A 1 90 ? -6.540 19.798 -4.594 1.00 37.22 90 HIS A O 1
ATOM 723 N N . PRO A 1 91 ? -5.086 19.998 -2.894 1.00 38.38 91 PRO A N 1
ATOM 724 C CA . PRO A 1 91 ? -5.376 21.406 -2.694 1.00 38.38 91 PRO A CA 1
ATOM 725 C C . PRO A 1 91 ? -4.541 22.198 -3.702 1.00 38.38 91 PRO A C 1
ATOM 727 O O . PRO A 1 91 ? -3.461 22.681 -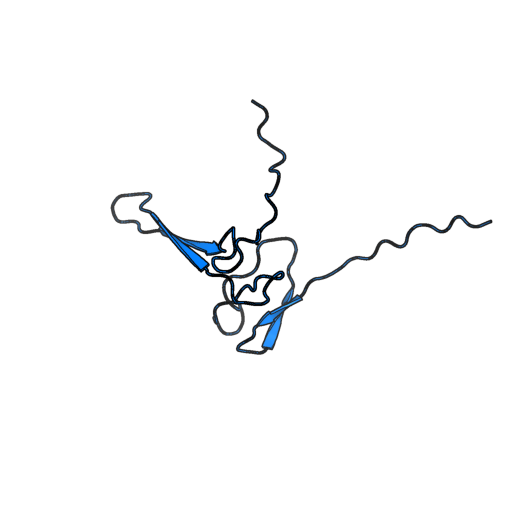3.376 1.00 38.38 91 PRO A O 1
ATOM 730 N N . GLY A 1 92 ? -4.991 22.293 -4.954 1.00 37.38 92 GLY A N 1
ATOM 731 C CA . GLY A 1 92 ? -4.271 23.118 -5.924 1.00 37.38 92 GLY A CA 1
ATOM 732 C C . GLY A 1 92 ? -4.537 22.841 -7.391 1.00 37.38 92 GLY A C 1
ATOM 733 O O . GLY A 1 92 ? -3.592 22.580 -8.115 1.00 37.38 92 GLY A O 1
ATOM 734 N N . TYR A 1 93 ? -5.784 22.949 -7.840 1.00 34.22 93 TYR A N 1
ATOM 735 C CA . TYR A 1 93 ? -6.081 23.369 -9.214 1.00 34.22 93 TYR A CA 1
ATOM 736 C C . TYR A 1 93 ? -7.380 24.182 -9.183 1.00 34.22 93 TYR A C 1
ATOM 738 O O . TYR A 1 93 ? -8.480 23.646 -9.288 1.00 34.22 93 TYR A O 1
ATOM 746 N N . GLN A 1 94 ? -7.245 25.488 -8.952 1.00 37.06 94 GLN A N 1
ATOM 747 C CA . GLN A 1 94 ? -8.265 26.463 -9.333 1.00 37.06 94 GLN A CA 1
ATOM 748 C C . GLN A 1 94 ? -7.857 26.996 -10.709 1.00 37.06 94 GLN A C 1
ATOM 750 O O . GLN A 1 94 ? -6.718 27.429 -10.880 1.00 37.06 94 GLN A O 1
ATOM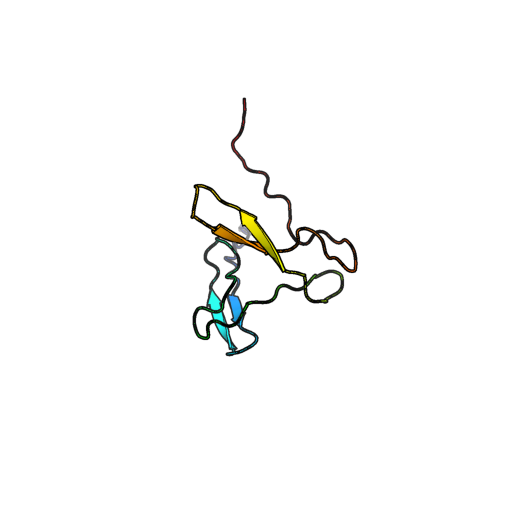 755 N N . HIS A 1 95 ? -8.766 26.847 -11.674 1.00 36.19 95 HIS A N 1
ATOM 756 C CA . HIS A 1 95 ? -8.675 27.408 -13.022 1.00 36.19 95 HIS A CA 1
ATOM 757 C C . HIS A 1 95 ? -8.650 28.938 -13.005 1.00 36.19 95 HIS A C 1
ATOM 759 O O . HIS A 1 95 ? -9.322 29.521 -12.123 1.00 36.19 95 HIS A O 1
#